Protein AF-A0A7Z8E242-F1 (afdb_monomer)

Radius of gyration: 30.35 Å; Cα contacts (8 Å, |Δi|>4): 158; chains: 1; bounding box: 76×48×82 Å

Structure (mmCIF, N/CA/C/O backbone):
data_AF-A0A7Z8E242-F1
#
_entry.id   AF-A0A7Z8E242-F1
#
loop_
_atom_site.group_PDB
_atom_site.id
_atom_site.type_symbol
_atom_site.label_atom_id
_atom_site.label_alt_id
_atom_site.label_comp_id
_atom_site.label_asym_id
_atom_site.label_entity_id
_atom_site.label_seq_id
_atom_site.pdbx_PDB_ins_code
_atom_site.Cartn_x
_atom_site.Cartn_y
_atom_site.Cartn_z
_atom_site.occupancy
_atom_site.B_iso_or_equiv
_atom_site.auth_seq_id
_atom_site.auth_comp_id
_atom_site.auth_asym_id
_atom_site.auth_atom_id
_atom_site.pdbx_PDB_model_num
ATOM 1 N N . GLU A 1 1 ? -33.980 6.033 34.760 1.00 69.38 1 GLU A N 1
ATOM 2 C CA . GLU A 1 1 ? -33.867 4.616 34.346 1.00 69.38 1 GLU A CA 1
ATOM 3 C C . GLU A 1 1 ? -32.768 4.351 33.326 1.00 69.38 1 GLU A C 1
ATOM 5 O O . GLU A 1 1 ? -31.796 3.712 33.696 1.00 69.38 1 GLU A O 1
ATOM 10 N N . ILE A 1 2 ? -32.829 4.912 32.114 1.00 81.38 2 ILE A N 1
ATOM 11 C CA . ILE A 1 2 ? -31.918 4.584 30.991 1.00 81.38 2 ILE A CA 1
ATOM 12 C C . ILE A 1 2 ? -30.416 4.671 31.343 1.00 81.38 2 ILE A C 1
ATOM 14 O O . ILE A 1 2 ? -29.628 3.800 30.992 1.00 81.38 2 ILE A O 1
ATOM 18 N N . VAL A 1 3 ? -29.993 5.703 32.082 1.00 84.25 3 VAL A N 1
ATOM 19 C CA . VAL A 1 3 ? -28.578 5.876 32.474 1.00 84.25 3 VAL A CA 1
ATOM 20 C C . VAL A 1 3 ? -28.103 4.790 33.450 1.00 84.25 3 VAL A C 1
ATOM 22 O O . VAL A 1 3 ? -26.929 4.427 33.427 1.00 84.25 3 VAL A O 1
ATOM 25 N N . GLY A 1 4 ? -28.991 4.275 34.306 1.00 90.50 4 GLY A N 1
ATOM 26 C CA . GLY A 1 4 ? -28.671 3.164 35.207 1.00 90.50 4 GLY A CA 1
ATOM 27 C C . GLY A 1 4 ? -28.493 1.865 34.427 1.00 90.50 4 GLY A C 1
ATOM 28 O O . GLY A 1 4 ? -27.510 1.160 34.617 1.00 90.50 4 GLY A O 1
ATOM 29 N N . GLU A 1 5 ? -29.382 1.619 33.470 1.00 86.56 5 GLU A N 1
ATOM 30 C CA . GLU A 1 5 ? -29.356 0.442 32.599 1.00 86.56 5 GLU A CA 1
ATOM 31 C C . GLU A 1 5 ? -28.083 0.380 31.737 1.00 86.56 5 GLU A C 1
ATOM 33 O O . GLU A 1 5 ? -27.424 -0.654 31.665 1.00 86.56 5 GLU A O 1
ATOM 38 N N . ILE A 1 6 ? -27.653 1.516 31.170 1.00 84.12 6 ILE A N 1
ATOM 39 C CA . ILE A 1 6 ? -26.398 1.605 30.403 1.00 84.12 6 ILE A CA 1
ATOM 40 C C . ILE A 1 6 ? -25.180 1.316 31.289 1.00 84.12 6 ILE A C 1
ATOM 42 O O . ILE A 1 6 ? -24.246 0.651 30.848 1.00 84.12 6 ILE A O 1
ATOM 46 N N . LYS A 1 7 ? -25.175 1.799 32.538 1.00 84.94 7 LYS A N 1
ATOM 47 C CA . LYS A 1 7 ? -24.063 1.574 33.478 1.00 84.94 7 LYS A CA 1
ATOM 48 C C . LYS A 1 7 ? -23.970 0.127 33.964 1.00 84.94 7 LYS A C 1
ATOM 50 O O . LYS A 1 7 ? -22.872 -0.312 34.291 1.00 84.94 7 LYS A O 1
ATOM 55 N N . HIS A 1 8 ? -25.093 -0.584 34.020 1.00 90.00 8 HIS A N 1
ATOM 56 C CA . HIS A 1 8 ? -25.157 -1.997 34.406 1.00 90.00 8 HIS A CA 1
ATOM 57 C C . HIS A 1 8 ? -25.059 -2.961 33.214 1.00 90.00 8 HIS A C 1
ATOM 59 O O . HIS A 1 8 ? -25.069 -4.172 33.408 1.00 90.00 8 HIS A O 1
ATOM 65 N N . SER A 1 9 ? -24.961 -2.447 31.987 1.00 87.50 9 SER A N 1
ATOM 66 C CA . SER A 1 9 ? -24.812 -3.271 30.792 1.00 87.50 9 SER A CA 1
ATOM 67 C C . SER A 1 9 ? -23.382 -3.799 30.651 1.00 87.50 9 SER A C 1
ATOM 69 O O . SER A 1 9 ? -22.423 -3.032 30.598 1.00 87.50 9 SER A O 1
ATOM 71 N N . ASP A 1 10 ? -23.243 -5.117 30.499 1.00 87.62 10 ASP A N 1
ATOM 72 C CA . ASP A 1 10 ? -21.960 -5.802 30.265 1.00 87.62 10 ASP A CA 1
ATOM 73 C C . ASP A 1 10 ? -21.496 -5.772 28.796 1.00 87.62 10 ASP A C 1
ATOM 75 O O . ASP A 1 10 ? -20.500 -6.406 28.420 1.00 87.62 10 ASP A O 1
ATOM 79 N N . GLN A 1 11 ? -22.216 -5.066 27.920 1.00 86.12 11 GLN A N 1
ATOM 80 C CA . GLN A 1 11 ? -21.895 -5.029 26.496 1.00 86.12 11 GLN A CA 1
ATOM 81 C C . GLN A 1 11 ? -20.565 -4.307 26.243 1.00 86.12 11 GLN A C 1
ATOM 83 O O . GLN A 1 11 ? -20.409 -3.112 26.488 1.00 86.12 11 GLN A O 1
ATOM 88 N N . LYS A 1 12 ? -19.589 -5.040 25.692 1.00 83.94 12 LYS A N 1
ATOM 89 C CA . LYS A 1 12 ? -18.273 -4.503 25.321 1.00 83.94 12 LYS A CA 1
ATOM 90 C C . LYS A 1 12 ? -18.219 -4.189 23.833 1.00 83.94 12 LYS A C 1
ATOM 92 O O . LYS A 1 12 ? -18.425 -5.066 22.995 1.00 83.94 12 LYS A O 1
ATOM 97 N N . TYR A 1 13 ? -17.863 -2.949 23.513 1.00 84.69 13 TYR A N 1
ATOM 98 C CA . TYR A 1 13 ? -17.642 -2.515 22.140 1.00 84.69 13 TYR A CA 1
ATOM 99 C C . TYR A 1 13 ? -16.458 -3.258 21.502 1.00 84.69 13 TYR A C 1
ATOM 101 O O . TYR A 1 13 ? -15.373 -3.359 22.085 1.00 84.69 13 TYR A O 1
ATOM 109 N N . LYS A 1 14 ? -16.662 -3.755 20.280 1.00 83.94 14 LYS A N 1
ATOM 110 C CA . LYS A 1 14 ? -15.622 -4.348 19.435 1.00 83.94 14 LYS A CA 1
ATOM 111 C C . LYS A 1 14 ? -15.535 -3.557 18.137 1.00 83.94 14 LYS A C 1
ATOM 113 O O . LYS A 1 14 ? -16.550 -3.183 17.571 1.00 83.94 14 LYS A O 1
ATOM 118 N N . HIS A 1 15 ? -14.316 -3.319 17.667 1.00 86.44 15 HIS A N 1
ATOM 119 C CA . HIS A 1 15 ? -14.105 -2.682 16.372 1.00 86.44 15 HIS A CA 1
ATOM 120 C C . HIS A 1 15 ? -14.390 -3.662 15.228 1.00 86.44 15 HIS A C 1
ATOM 122 O O . HIS A 1 15 ? -13.815 -4.750 15.198 1.00 86.44 15 HIS A O 1
ATOM 128 N N . ASP A 1 16 ? -15.169 -3.235 14.236 1.00 89.69 16 ASP A N 1
ATOM 129 C CA . ASP A 1 16 ? -15.498 -4.052 13.054 1.00 89.69 16 ASP A CA 1
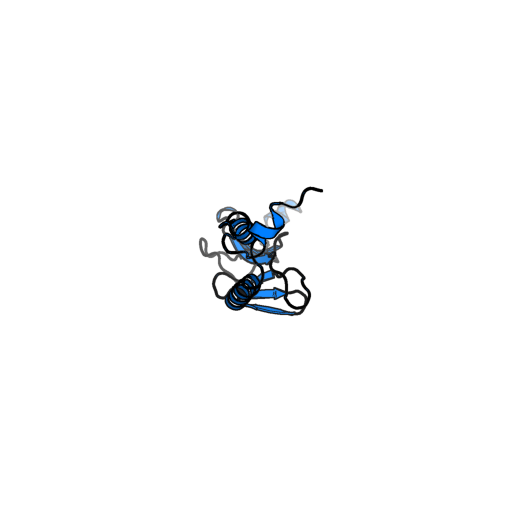ATOM 130 C C . ASP A 1 16 ? -14.293 -4.307 12.136 1.00 89.69 16 ASP A C 1
ATOM 132 O O . ASP A 1 16 ? -14.251 -5.263 11.365 1.00 89.69 16 ASP A O 1
ATOM 136 N N . ASN A 1 17 ? -13.284 -3.439 12.199 1.00 90.94 17 ASN A N 1
ATOM 137 C CA . ASN A 1 17 ? -12.077 -3.502 11.380 1.00 90.94 17 ASN A CA 1
ATOM 138 C C . ASN A 1 17 ? -10.885 -4.151 12.101 1.00 90.94 17 ASN A C 1
ATOM 140 O O . ASN A 1 17 ? -9.733 -3.895 11.729 1.00 90.94 17 ASN A O 1
ATOM 144 N N . LEU A 1 18 ? -11.142 -4.984 13.113 1.00 90.88 18 LEU A N 1
ATOM 145 C CA . LEU A 1 18 ? -10.115 -5.804 13.751 1.00 90.88 18 LEU A CA 1
ATOM 146 C C . LEU A 1 18 ? -9.556 -6.844 12.767 1.00 90.88 18 LEU A C 1
ATOM 148 O O . LEU A 1 18 ? -10.261 -7.367 11.905 1.00 90.88 18 LEU A O 1
ATOM 152 N N . THR A 1 19 ? -8.272 -7.161 12.901 1.00 91.81 19 THR A N 1
ATOM 153 C CA . THR A 1 19 ? -7.605 -8.205 12.111 1.00 91.81 19 THR A CA 1
ATOM 154 C C . THR A 1 19 ? -6.966 -9.240 13.024 1.00 91.81 19 THR A C 1
ATOM 156 O O . THR A 1 19 ? -6.664 -8.942 14.171 1.00 91.81 19 THR A O 1
ATOM 159 N N . SER A 1 20 ? -6.687 -10.437 12.506 1.00 90.88 20 SER A N 1
ATOM 160 C CA . SER A 1 20 ? -5.961 -11.491 13.233 1.00 90.88 20 SER A CA 1
ATOM 161 C C . SER A 1 20 ? -4.458 -11.222 13.382 1.00 90.88 20 SER A C 1
ATOM 163 O O . SER A 1 20 ? -3.725 -12.058 13.894 1.00 90.88 20 SER A O 1
ATOM 165 N N . THR A 1 21 ? -3.962 -10.079 12.897 1.00 89.81 21 THR A N 1
ATOM 166 C CA . THR A 1 21 ? -2.544 -9.731 13.009 1.00 89.81 21 THR A CA 1
ATOM 167 C C . THR A 1 21 ? -2.275 -9.112 14.370 1.00 89.81 21 THR A C 1
ATOM 169 O O . THR A 1 21 ? -2.851 -8.076 14.702 1.00 89.81 21 THR A O 1
ATOM 172 N N . GLU A 1 22 ? -1.369 -9.716 15.126 1.00 92.31 22 GLU A N 1
ATOM 173 C CA . GLU A 1 22 ? -0.941 -9.216 16.428 1.00 92.31 22 GLU A CA 1
ATOM 174 C C . GLU A 1 22 ? 0.069 -8.074 16.293 1.00 92.31 22 GLU A C 1
ATOM 176 O O . GLU A 1 22 ? 0.888 -8.009 15.365 1.00 92.31 22 GLU A O 1
ATOM 181 N N . CYS A 1 23 ? -0.002 -7.139 17.235 1.00 91.62 23 CYS A N 1
ATOM 182 C CA . CYS A 1 23 ? 0.964 -6.069 17.362 1.00 91.62 23 CYS A CA 1
ATOM 183 C C . CYS A 1 23 ? 2.275 -6.624 17.944 1.00 91.62 23 CYS A C 1
ATOM 185 O O . CYS A 1 23 ? 2.254 -7.161 19.050 1.00 91.62 23 CYS A O 1
ATOM 187 N N . PRO A 1 24 ? 3.430 -6.414 17.288 1.00 90.62 24 PRO A N 1
ATOM 188 C CA . PRO A 1 24 ? 4.713 -6.941 17.760 1.00 90.62 24 PRO A CA 1
ATOM 189 C C . PRO A 1 24 ? 5.196 -6.331 19.085 1.00 90.62 24 PRO A C 1
ATOM 191 O O . PRO A 1 24 ? 6.147 -6.837 19.661 1.00 90.62 24 PRO A O 1
ATOM 194 N N . ASN A 1 25 ? 4.584 -5.236 19.549 1.00 89.56 25 ASN A N 1
ATOM 195 C CA . ASN A 1 25 ? 4.978 -4.551 20.780 1.00 89.56 25 ASN A CA 1
ATOM 196 C C . ASN A 1 25 ? 4.062 -4.900 21.970 1.00 89.56 25 ASN A C 1
ATOM 198 O O . ASN A 1 25 ? 4.537 -5.087 23.079 1.00 89.56 25 ASN A O 1
ATOM 202 N N . CYS A 1 26 ? 2.745 -5.010 21.755 1.00 89.69 26 CYS A N 1
ATOM 203 C CA . CYS A 1 26 ? 1.781 -5.206 22.849 1.00 89.69 26 CYS A CA 1
ATOM 204 C C . CYS A 1 26 ? 0.931 -6.481 22.743 1.00 89.69 26 CYS A C 1
ATOM 206 O O . CYS A 1 26 ? 0.030 -6.660 23.557 1.00 89.69 26 CYS A O 1
ATOM 208 N N . GLY A 1 27 ? 1.111 -7.310 21.709 1.00 87.75 27 GLY A N 1
ATOM 209 C CA . GLY A 1 27 ? 0.366 -8.563 21.493 1.00 87.75 27 GLY A CA 1
ATOM 210 C C . GLY A 1 27 ? -1.115 -8.405 21.113 1.00 87.75 27 GLY A C 1
ATOM 211 O O . GLY A 1 27 ? -1.708 -9.306 20.538 1.00 87.75 27 GLY A O 1
ATOM 212 N N . LYS A 1 28 ? -1.728 -7.242 21.365 1.00 90.75 28 LYS A N 1
ATOM 213 C CA . LYS A 1 28 ? -3.111 -6.942 20.955 1.00 90.75 28 LYS A CA 1
ATOM 214 C C . LYS A 1 28 ? -3.270 -6.975 19.433 1.00 90.75 28 LYS A C 1
ATOM 216 O O . LYS A 1 28 ? -2.345 -6.647 18.688 1.00 90.75 28 LYS A O 1
ATOM 221 N N . PHE A 1 29 ? -4.478 -7.282 18.975 1.00 92.56 29 PHE A N 1
ATOM 222 C CA . PHE A 1 29 ? -4.813 -7.275 17.556 1.00 92.56 29 PHE A CA 1
ATOM 223 C C . PHE A 1 29 ? -4.721 -5.879 16.935 1.00 92.56 29 PHE A C 1
ATOM 225 O O . PHE A 1 29 ? -4.999 -4.852 17.560 1.00 92.56 29 PHE A O 1
ATOM 232 N N . MET A 1 30 ? -4.324 -5.843 15.667 1.00 94.12 30 MET A N 1
ATOM 233 C CA . MET A 1 30 ? -4.249 -4.614 14.894 1.00 94.12 30 MET A CA 1
ATOM 234 C C . MET A 1 30 ? -5.556 -4.343 14.139 1.00 94.12 30 MET A C 1
ATOM 236 O O . MET A 1 30 ? -6.260 -5.248 13.692 1.00 94.12 30 MET A O 1
ATOM 240 N N . ILE A 1 31 ? -5.839 -3.065 13.941 1.00 93.75 31 ILE A N 1
ATOM 241 C CA . ILE A 1 31 ? -6.983 -2.508 13.233 1.00 93.75 31 ILE A CA 1
ATOM 242 C C . ILE A 1 31 ? -6.594 -2.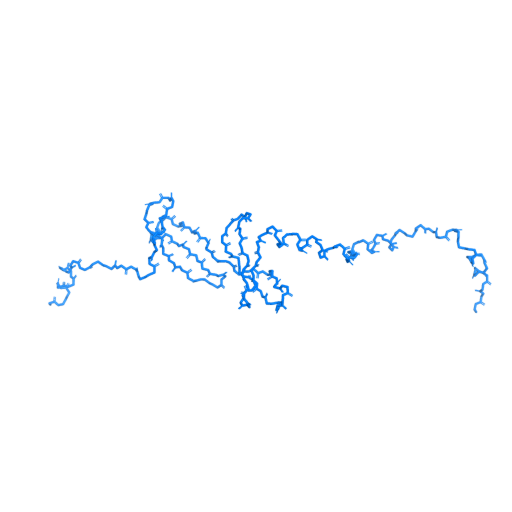153 11.795 1.00 93.75 31 ILE A C 1
ATOM 244 O O . ILE A 1 31 ? -5.577 -1.498 11.554 1.00 93.75 31 ILE A O 1
ATOM 248 N N . LYS A 1 32 ? -7.434 -2.516 10.823 1.00 93.81 32 LYS A N 1
ATOM 249 C CA . LYS A 1 32 ? -7.257 -2.151 9.413 1.00 93.81 32 LYS A CA 1
ATOM 250 C C . LYS A 1 32 ? -7.791 -0.747 9.131 1.00 93.81 32 LYS A C 1
ATOM 252 O O . LYS A 1 32 ? -8.991 -0.490 9.215 1.00 93.81 32 LYS A O 1
ATOM 257 N N . VAL A 1 33 ? -6.902 0.149 8.709 1.00 93.12 33 VAL A N 1
ATOM 258 C CA . VAL A 1 33 ? -7.219 1.549 8.393 1.00 93.12 33 VAL A CA 1
ATOM 259 C C . VAL A 1 33 ? -6.883 1.857 6.934 1.00 93.12 33 VAL A C 1
ATOM 261 O O . VAL A 1 33 ? -5.801 1.534 6.431 1.00 93.12 33 VAL A O 1
ATOM 264 N N . LYS A 1 34 ? -7.822 2.503 6.235 1.00 92.62 34 LYS A N 1
ATOM 265 C CA . LYS A 1 34 ? -7.610 3.041 4.885 1.00 92.62 34 LYS A CA 1
ATOM 266 C C . LYS A 1 34 ? -7.046 4.458 4.991 1.00 92.62 34 LYS A C 1
ATOM 268 O O . LYS A 1 34 ? -7.592 5.293 5.701 1.00 92.62 34 LYS A O 1
ATOM 273 N N . THR A 1 35 ? -5.979 4.742 4.255 1.00 91.62 35 THR A N 1
ATOM 274 C CA . THR A 1 35 ? -5.387 6.082 4.131 1.00 91.62 35 THR A CA 1
ATOM 275 C C . THR A 1 35 ? -5.380 6.524 2.668 1.00 91.62 35 THR A C 1
ATOM 277 O O . THR A 1 35 ? -5.547 5.715 1.752 1.00 91.62 35 THR A O 1
ATOM 280 N N . LYS A 1 36 ? -5.111 7.810 2.403 1.00 89.69 36 LYS A N 1
ATOM 281 C CA . LYS A 1 36 ? -4.944 8.331 1.030 1.00 89.69 36 LYS A CA 1
ATOM 282 C C . LYS A 1 36 ? -3.915 7.527 0.218 1.00 89.69 36 LYS A C 1
ATOM 284 O O . LYS A 1 36 ? -4.096 7.291 -0.986 1.00 89.69 36 LYS A O 1
ATOM 289 N N . ASN A 1 37 ? -2.860 7.084 0.903 1.00 85.69 37 ASN A N 1
ATOM 290 C CA . ASN A 1 37 ? -1.697 6.424 0.323 1.00 85.69 37 ASN A CA 1
ATOM 291 C C . ASN A 1 37 ? -1.810 4.894 0.288 1.00 85.69 37 ASN A C 1
ATOM 293 O O . ASN A 1 37 ? -0.940 4.261 -0.305 1.00 85.69 37 ASN A O 1
ATOM 297 N N . GLY A 1 38 ? -2.864 4.291 0.844 1.00 89.38 38 GLY A N 1
ATOM 298 C CA . GLY A 1 38 ? -3.069 2.845 0.791 1.00 89.38 38 GLY A CA 1
ATOM 299 C C . GLY A 1 38 ? -3.809 2.296 2.005 1.00 89.38 38 GLY A C 1
ATOM 300 O O . GLY A 1 38 ? -4.751 2.910 2.495 1.00 89.38 38 GLY A O 1
ATOM 301 N N . GLN A 1 39 ? -3.403 1.120 2.471 1.00 92.62 39 GLN A N 1
ATOM 302 C CA . GLN A 1 39 ? -4.000 0.453 3.629 1.00 92.62 39 GLN A CA 1
ATOM 303 C C . GLN A 1 39 ? -2.907 0.071 4.620 1.00 92.62 39 GLN A C 1
ATOM 305 O O . GLN A 1 39 ? -1.826 -0.386 4.228 1.00 92.62 39 GLN A O 1
ATOM 310 N N . MET A 1 40 ? -3.198 0.246 5.902 1.00 92.75 40 MET A N 1
ATOM 311 C CA . MET A 1 40 ? -2.272 -0.056 6.985 1.00 92.75 40 MET A CA 1
ATOM 312 C C . MET A 1 40 ? -2.985 -0.727 8.152 1.00 92.75 40 MET A C 1
ATOM 314 O O . MET A 1 40 ? -4.188 -0.562 8.336 1.00 92.75 40 MET A O 1
ATOM 318 N N . LEU A 1 41 ? -2.214 -1.474 8.930 1.00 93.56 41 LEU A N 1
ATOM 319 C CA . LEU A 1 41 ? -2.598 -1.971 10.237 1.00 93.56 41 LEU A CA 1
ATOM 320 C C . LEU A 1 41 ? -2.080 -1.001 11.289 1.00 93.56 41 LEU A C 1
ATOM 322 O O . LEU A 1 41 ? -0.899 -0.643 11.277 1.00 93.56 41 LEU A O 1
ATOM 326 N N . VAL A 1 42 ? -2.957 -0.582 12.185 1.00 93.25 42 VAL A N 1
ATOM 327 C CA . VAL A 1 42 ? -2.647 0.275 13.331 1.00 93.25 42 VAL A CA 1
ATOM 328 C C . VAL A 1 42 ? -2.977 -0.514 14.584 1.00 93.25 42 VAL A C 1
ATOM 330 O O . VAL A 1 42 ? -3.976 -1.219 14.599 1.00 93.25 42 VAL A O 1
ATOM 333 N N . CYS A 1 43 ? -2.148 -0.450 15.620 1.00 92.81 43 CYS A N 1
ATOM 334 C CA . CYS A 1 43 ? -2.487 -1.099 16.884 1.00 92.81 43 CYS A CA 1
ATOM 335 C C . CYS A 1 43 ? -3.852 -0.610 17.410 1.00 92.81 43 CYS A C 1
ATOM 337 O O . CYS A 1 43 ? -4.157 0.576 17.295 1.00 92.81 43 CYS A O 1
ATOM 339 N N . GLN A 1 44 ? -4.657 -1.516 17.980 1.00 88.94 44 GLN A N 1
ATOM 340 C CA . GLN A 1 44 ? -5.906 -1.153 18.658 1.00 88.94 44 GLN A CA 1
ATOM 341 C C . GLN A 1 44 ? -5.666 -0.200 19.834 1.00 88.94 44 GLN A C 1
ATOM 343 O O . GLN A 1 44 ? -6.505 0.645 20.122 1.00 88.94 44 GLN A O 1
ATOM 348 N N . ASP A 1 45 ? -4.528 -0.342 20.513 1.00 89.44 45 ASP A N 1
ATOM 349 C CA . ASP A 1 45 ? -4.171 0.496 21.648 1.00 89.44 45 ASP A CA 1
ATOM 350 C C . ASP A 1 45 ? -3.605 1.849 21.181 1.00 89.44 45 ASP A C 1
ATOM 352 O O . ASP A 1 45 ? -2.546 1.864 20.531 1.00 89.44 45 ASP A O 1
ATOM 356 N N . PRO A 1 46 ? -4.248 2.981 21.535 1.00 85.06 46 PRO A N 1
ATOM 357 C CA . PRO A 1 46 ? -3.750 4.306 21.199 1.00 85.06 46 PRO A CA 1
ATOM 358 C C . PRO A 1 46 ? -2.360 4.579 21.769 1.00 85.06 46 PRO A C 1
ATOM 360 O O . PRO A 1 46 ? -1.618 5.322 21.146 1.00 85.06 46 PRO A O 1
ATOM 363 N N . SER A 1 47 ? -1.969 3.967 22.893 1.00 89.69 47 SER A N 1
ATOM 364 C CA . SER A 1 47 ? -0.653 4.181 23.517 1.00 89.69 47 SER A CA 1
ATOM 365 C C . SER A 1 47 ? 0.494 3.519 22.745 1.00 89.69 47 SER A C 1
ATOM 367 O O . SER A 1 47 ? 1.597 4.057 22.676 1.00 89.69 47 SER A O 1
ATOM 369 N N . CYS A 1 48 ? 0.234 2.395 22.074 1.00 87.88 48 CYS A N 1
ATOM 370 C CA . CYS A 1 48 ? 1.261 1.574 21.432 1.00 87.88 48 CYS A CA 1
ATOM 371 C C . CYS A 1 48 ? 1.802 2.178 20.118 1.00 87.88 48 CYS A C 1
ATOM 373 O O . CYS A 1 48 ? 2.898 1.813 19.686 1.00 87.88 48 CYS A O 1
ATOM 375 N N . HIS A 1 49 ? 1.036 3.060 19.453 1.00 86.44 49 HIS A N 1
ATOM 376 C CA . HIS A 1 49 ? 1.380 3.807 18.220 1.00 86.44 49 HIS A CA 1
ATOM 377 C C . HIS A 1 49 ? 1.953 2.985 17.040 1.00 86.44 49 HIS A C 1
ATOM 379 O O . HIS A 1 49 ? 2.357 3.545 16.014 1.00 86.44 49 HIS A O 1
ATOM 385 N N . THR A 1 50 ? 1.960 1.655 17.137 1.00 92.25 50 THR A N 1
ATOM 386 C CA . THR A 1 50 ? 2.622 0.761 16.187 1.00 92.25 50 THR A CA 1
ATOM 387 C C . THR A 1 50 ? 1.810 0.650 14.902 1.00 92.25 50 THR A C 1
ATOM 389 O O . THR A 1 50 ? 0.595 0.438 14.919 1.00 92.25 50 THR A O 1
ATOM 392 N N . LYS A 1 51 ? 2.495 0.801 13.762 1.00 90.88 51 LYS A N 1
ATOM 393 C CA . LYS A 1 51 ? 1.890 0.873 12.427 1.00 90.88 51 LYS A CA 1
ATOM 394 C C . LYS A 1 51 ? 2.608 -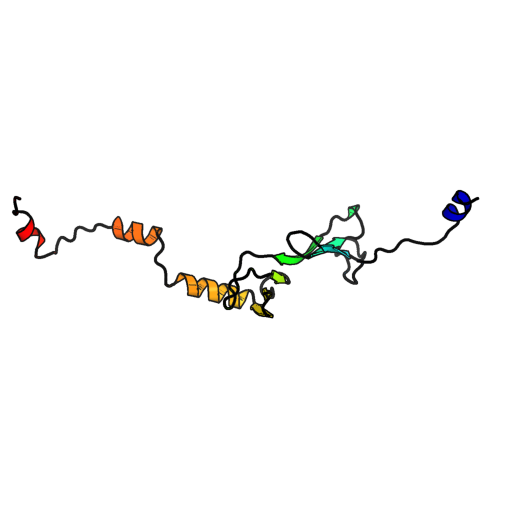0.055 11.450 1.00 90.88 51 LYS A C 1
ATOM 396 O O . LYS A 1 51 ? 3.827 0.006 11.284 1.00 90.88 51 LYS A O 1
ATOM 401 N N . LYS A 1 52 ? 1.848 -0.877 10.728 1.00 89.81 52 LYS A N 1
ATOM 402 C CA . LYS A 1 52 ? 2.356 -1.781 9.688 1.00 89.81 52 LYS A CA 1
ATOM 403 C C . LYS A 1 52 ? 1.669 -1.481 8.359 1.00 89.81 52 LYS A C 1
ATOM 405 O O . LYS A 1 52 ? 0.467 -1.649 8.210 1.00 89.81 52 LYS A O 1
A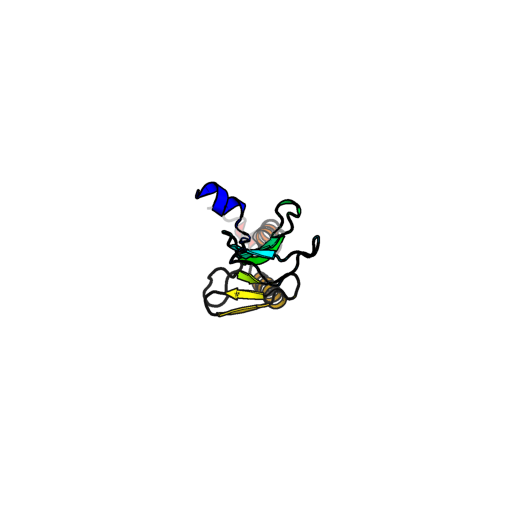TOM 410 N N . ASN A 1 53 ? 2.437 -1.020 7.375 1.00 89.62 53 ASN A N 1
ATOM 411 C CA . ASN A 1 53 ? 1.912 -0.768 6.031 1.00 89.62 53 ASN A CA 1
ATOM 412 C C . ASN A 1 53 ? 1.662 -2.101 5.317 1.00 89.62 53 ASN A C 1
ATOM 414 O O . ASN A 1 53 ? 2.591 -2.897 5.197 1.00 89.62 53 ASN A O 1
ATOM 418 N N . ILE A 1 54 ? 0.436 -2.311 4.829 1.00 90.31 54 ILE A N 1
ATOM 419 C CA . ILE A 1 54 ? 0.080 -3.465 3.986 1.00 90.31 54 ILE A CA 1
ATOM 420 C C . ILE A 1 54 ? 0.229 -3.088 2.513 1.00 90.31 54 ILE A C 1
ATOM 422 O O . ILE A 1 54 ? 0.839 -3.811 1.730 1.00 90.31 54 ILE A O 1
ATOM 426 N N . GLN A 1 55 ? -0.350 -1.943 2.150 1.00 91.94 55 GLN A N 1
ATOM 427 C CA . GLN A 1 55 ? -0.465 -1.465 0.783 1.00 91.94 55 GLN A CA 1
ATOM 428 C C . GLN A 1 55 ? 0.012 -0.022 0.714 1.00 91.94 55 GLN A C 1
ATOM 430 O O . GLN A 1 55 ? -0.440 0.820 1.493 1.00 91.94 55 GLN A O 1
ATOM 435 N N . ARG A 1 56 ? 0.831 0.291 -0.292 1.00 92.19 56 ARG A N 1
ATOM 436 C CA . ARG A 1 56 ? 1.243 1.664 -0.600 1.00 92.19 56 ARG A CA 1
ATOM 437 C C . ARG A 1 56 ? 1.071 1.969 -2.083 1.00 92.19 56 ARG A C 1
ATOM 439 O O . ARG A 1 56 ? 1.564 1.240 -2.938 1.00 92.19 56 ARG A O 1
ATOM 446 N N . LYS A 1 57 ? 0.415 3.078 -2.417 1.00 92.31 57 LYS A N 1
ATOM 447 C CA . LYS A 1 57 ? 0.402 3.629 -3.778 1.00 92.31 57 LYS A CA 1
ATOM 448 C C . LYS A 1 57 ? 1.802 4.130 -4.126 1.00 92.31 57 LYS A C 1
ATOM 450 O O . LYS A 1 57 ? 2.397 4.891 -3.367 1.00 92.31 57 LYS A O 1
ATOM 455 N N . THR A 1 58 ? 2.319 3.716 -5.277 1.00 92.12 58 THR A N 1
ATOM 456 C CA . THR A 1 58 ? 3.646 4.124 -5.754 1.00 92.12 58 THR A CA 1
ATOM 457 C C . THR A 1 58 ? 3.536 4.939 -7.039 1.00 92.12 58 THR A C 1
ATOM 459 O O . THR A 1 58 ? 2.485 4.988 -7.679 1.00 92.12 58 THR A O 1
ATOM 462 N N . ASN A 1 59 ? 4.627 5.600 -7.428 1.00 91.94 59 ASN A N 1
ATOM 463 C CA . ASN A 1 59 ? 4.713 6.290 -8.717 1.00 91.94 59 ASN A CA 1
ATOM 464 C C . ASN A 1 59 ? 5.143 5.364 -9.867 1.00 91.94 59 ASN A C 1
ATOM 466 O O . ASN A 1 59 ? 5.141 5.802 -11.019 1.00 91.94 59 ASN A O 1
ATOM 470 N N . ALA A 1 60 ? 5.468 4.100 -9.577 1.00 92.06 60 ALA A N 1
ATOM 471 C CA . ALA A 1 60 ? 5.797 3.116 -10.596 1.00 92.06 60 ALA A CA 1
ATOM 472 C C . ALA A 1 60 ? 4.606 2.904 -11.540 1.00 92.06 60 ALA A C 1
ATOM 474 O O . ALA A 1 60 ? 3.447 2.858 -11.111 1.00 92.06 60 ALA A O 1
ATOM 475 N N . ARG A 1 61 ? 4.893 2.824 -12.843 1.00 92.50 61 ARG A N 1
ATOM 476 C CA . ARG A 1 61 ? 3.881 2.694 -13.896 1.00 92.50 61 ARG A CA 1
ATOM 477 C C . ARG A 1 61 ? 3.866 1.279 -14.458 1.00 92.50 61 ARG A C 1
ATOM 479 O O . ARG A 1 61 ? 4.918 0.709 -14.765 1.00 92.50 61 ARG A O 1
ATOM 486 N N . CYS A 1 62 ? 2.660 0.761 -14.647 1.00 93.75 62 CYS A N 1
ATOM 487 C CA . CYS A 1 62 ? 2.445 -0.520 -15.304 1.00 93.75 62 CYS A CA 1
ATOM 488 C C . CYS A 1 62 ? 2.970 -0.486 -16.751 1.00 93.75 62 CYS A C 1
ATOM 490 O O . CYS A 1 62 ? 2.712 0.499 -17.449 1.00 93.75 62 CYS A O 1
ATOM 492 N N . PRO A 1 63 ? 3.684 -1.529 -17.214 1.00 91.88 63 PRO A N 1
ATOM 493 C CA . PRO A 1 63 ? 4.156 -1.615 -18.594 1.00 91.88 63 PRO A CA 1
ATOM 494 C C . PRO A 1 63 ? 3.008 -1.691 -19.610 1.00 91.88 63 PRO A C 1
ATOM 496 O O . PRO A 1 63 ? 3.144 -1.143 -20.695 1.00 91.88 63 PRO A O 1
ATOM 499 N N . ASN A 1 64 ? 1.874 -2.297 -19.241 1.00 92.31 64 ASN A N 1
ATOM 500 C CA . ASN A 1 64 ? 0.725 -2.463 -20.131 1.00 92.31 64 ASN A CA 1
ATOM 501 C C . ASN A 1 64 ? -0.127 -1.177 -20.213 1.00 92.31 64 ASN A C 1
ATOM 503 O O . ASN A 1 64 ? -0.175 -0.507 -21.236 1.00 92.31 64 ASN A O 1
ATOM 507 N N . CYS A 1 65 ? -0.738 -0.752 -19.100 1.00 94.69 65 CYS A N 1
ATOM 508 C CA . CYS A 1 65 ? -1.707 0.356 -19.118 1.00 94.69 65 CYS A CA 1
ATOM 509 C C . CYS A 1 65 ? -1.163 1.720 -18.649 1.00 94.69 65 CYS A C 1
ATOM 511 O O . CYS A 1 65 ? -1.924 2.684 -18.560 1.00 94.69 65 CYS A O 1
ATOM 513 N N . LYS A 1 66 ? 0.117 1.820 -18.256 1.00 92.00 66 LYS A N 1
ATOM 514 C CA . LYS A 1 66 ? 0.770 3.047 -17.735 1.00 92.00 66 LYS A CA 1
ATOM 515 C C . LYS A 1 66 ? 0.107 3.689 -16.497 1.00 92.00 66 LYS A C 1
ATOM 517 O O . LYS A 1 66 ? 0.530 4.759 -16.041 1.00 92.00 66 LYS A O 1
ATOM 522 N N . LYS A 1 67 ? -0.886 3.039 -15.880 1.00 94.31 67 LYS A N 1
ATOM 523 C CA . LYS A 1 67 ? -1.475 3.459 -14.596 1.00 94.31 67 LYS A CA 1
ATOM 524 C C . LYS A 1 67 ? -0.497 3.205 -13.443 1.00 94.31 67 LYS A C 1
ATOM 526 O O . LYS A 1 67 ? 0.424 2.392 -13.557 1.00 94.31 67 LYS A O 1
ATOM 531 N N . LYS A 1 68 ? -0.668 3.946 -12.343 1.00 93.69 68 LYS A N 1
ATOM 532 C CA . LYS A 1 68 ? 0.159 3.796 -11.135 1.00 93.69 68 LYS A CA 1
ATOM 533 C C . LYS A 1 68 ? -0.080 2.436 -10.487 1.00 93.69 68 LYS A C 1
ATOM 535 O O . LYS A 1 68 ? -1.216 1.968 -10.433 1.00 93.69 68 LYS A O 1
ATOM 540 N N . MET A 1 69 ? 0.989 1.832 -9.985 1.00 94.44 69 MET A N 1
ATOM 541 C CA . MET A 1 69 ? 0.937 0.537 -9.313 1.00 94.44 69 MET A CA 1
ATOM 542 C C . MET A 1 69 ? 0.937 0.687 -7.792 1.00 94.44 69 MET A C 1
ATOM 544 O O . MET A 1 69 ? 1.486 1.637 -7.221 1.00 94.44 69 MET A O 1
ATOM 548 N N . THR A 1 70 ? 0.307 -0.276 -7.132 1.00 94.50 70 THR A N 1
ATOM 549 C CA . THR A 1 70 ? 0.282 -0.412 -5.674 1.00 94.50 70 THR A CA 1
ATOM 550 C C . THR A 1 70 ? 1.267 -1.483 -5.245 1.00 94.50 70 THR A C 1
ATOM 552 O O . THR A 1 70 ? 1.246 -2.577 -5.798 1.00 94.50 70 THR A O 1
ATOM 555 N N . LEU A 1 71 ? 2.106 -1.162 -4.267 1.00 94.44 71 LEU A N 1
ATOM 556 C CA . LEU A 1 71 ? 3.059 -2.075 -3.653 1.00 94.44 71 LEU A CA 1
ATOM 557 C C . LEU A 1 71 ? 2.403 -2.796 -2.477 1.00 94.44 71 LEU A C 1
ATOM 559 O O . LEU A 1 71 ? 1.792 -2.141 -1.625 1.00 94.44 71 LEU A O 1
ATOM 563 N N . PHE A 1 72 ? 2.578 -4.109 -2.432 1.00 92.88 72 PHE A N 1
ATOM 564 C CA . PHE A 1 72 ? 2.186 -4.994 -1.345 1.00 92.88 72 PHE A CA 1
ATOM 565 C C . PHE A 1 72 ? 3.432 -5.627 -0.727 1.00 92.88 72 PHE A C 1
ATOM 567 O O . PHE A 1 72 ? 4.341 -6.030 -1.450 1.00 92.88 72 PHE A O 1
ATOM 574 N N . GLY A 1 73 ? 3.470 -5.725 0.602 1.00 87.81 73 GLY A N 1
ATOM 575 C CA . GLY A 1 73 ? 4.604 -6.308 1.323 1.00 87.81 73 GLY A CA 1
ATOM 576 C C . GLY A 1 73 ? 5.789 -5.353 1.511 1.00 87.81 73 GLY A C 1
ATOM 577 O O . GLY A 1 73 ? 5.683 -4.136 1.320 1.00 87.81 73 GLY A O 1
ATOM 578 N N . ARG A 1 74 ? 6.918 -5.906 1.964 1.00 85.06 74 ARG A N 1
ATOM 579 C CA . ARG A 1 74 ? 8.163 -5.181 2.264 1.00 85.06 74 ARG A CA 1
ATOM 580 C C . ARG A 1 74 ? 9.363 -5.990 1.768 1.00 85.06 74 ARG A C 1
ATOM 582 O O . ARG A 1 74 ? 9.317 -7.211 1.763 1.00 85.06 74 ARG A O 1
ATOM 589 N N . GLY A 1 75 ? 10.445 -5.304 1.406 1.00 85.00 75 GLY A N 1
ATOM 590 C CA . GLY A 1 75 ? 11.698 -5.944 0.996 1.00 85.00 75 GLY A CA 1
ATOM 591 C C . GLY A 1 75 ? 11.673 -6.500 -0.431 1.00 85.00 75 GLY A C 1
ATOM 592 O O . GLY A 1 75 ? 10.949 -6.000 -1.289 1.00 85.00 75 GLY A O 1
ATOM 593 N N . LYS A 1 76 ? 12.497 -7.524 -0.685 1.00 82.75 76 LYS A N 1
ATOM 594 C CA . LYS A 1 76 ? 12.688 -8.129 -2.019 1.00 82.75 76 LYS A CA 1
ATOM 595 C C . LYS A 1 76 ? 11.462 -8.897 -2.519 1.00 82.75 76 LYS A C 1
ATOM 597 O O . LYS A 1 76 ? 11.254 -8.999 -3.722 1.00 82.75 76 LYS A O 1
ATOM 602 N N . GLU A 1 77 ? 10.640 -9.385 -1.596 1.00 85.25 77 GLU A N 1
ATOM 603 C CA . GLU A 1 77 ? 9.385 -10.089 -1.882 1.00 85.25 77 GLU A CA 1
ATOM 604 C C . GLU A 1 77 ? 8.208 -9.134 -2.097 1.00 85.25 77 GLU A C 1
ATOM 606 O O . GLU A 1 77 ? 7.071 -9.566 -2.271 1.00 85.25 77 GLU A O 1
ATOM 611 N N . ALA A 1 78 ? 8.447 -7.820 -2.064 1.00 92.06 78 ALA A N 1
ATOM 612 C CA . ALA A 1 78 ? 7.387 -6.867 -2.315 1.00 92.06 78 ALA A CA 1
ATOM 613 C C . ALA A 1 78 ? 6.884 -6.997 -3.761 1.00 92.06 78 ALA A C 1
ATOM 615 O O . ALA A 1 78 ? 7.658 -7.157 -4.710 1.00 92.06 78 ALA A O 1
ATOM 616 N N . VAL A 1 79 ? 5.566 -6.916 -3.922 1.00 94.88 79 VAL A N 1
ATOM 617 C CA . VAL A 1 79 ? 4.892 -7.135 -5.202 1.00 94.88 79 VAL A CA 1
ATOM 618 C C . VAL A 1 79 ? 4.135 -5.882 -5.606 1.00 94.88 79 VAL A C 1
ATOM 620 O O . VAL A 1 79 ? 3.324 -5.344 -4.848 1.00 94.88 79 VAL A O 1
ATOM 623 N N . TYR A 1 80 ? 4.366 -5.426 -6.829 1.00 95.19 80 TYR A N 1
ATOM 624 C CA . TYR A 1 80 ? 3.606 -4.358 -7.449 1.00 95.19 80 TYR A CA 1
ATOM 625 C C . TYR A 1 80 ? 2.427 -4.950 -8.201 1.00 95.19 80 TYR A C 1
ATOM 627 O O . TYR A 1 80 ? 2.600 -5.741 -9.122 1.00 95.19 80 TYR A O 1
ATOM 635 N N . ARG A 1 81 ? 1.218 -4.512 -7.862 1.00 95.31 81 ARG A N 1
ATOM 636 C CA . ARG A 1 81 ? -0.009 -4.868 -8.578 1.00 95.31 81 ARG A CA 1
ATOM 637 C C . ARG A 1 81 ? -0.617 -3.632 -9.219 1.00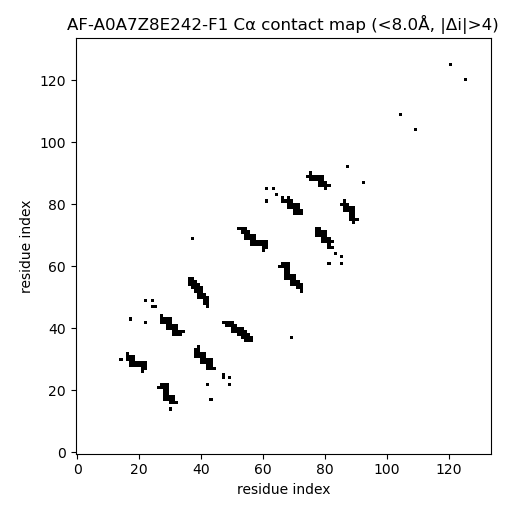 95.31 81 ARG A C 1
ATOM 639 O O . ARG A 1 81 ? -0.734 -2.576 -8.589 1.00 95.31 81 ARG A O 1
ATOM 646 N N . CYS A 1 82 ? -0.992 -3.755 -10.483 1.00 95.25 82 CYS A N 1
ATOM 647 C CA . CYS A 1 82 ? -1.753 -2.748 -11.203 1.00 95.25 82 CYS A CA 1
ATOM 648 C C . CYS A 1 82 ? -3.254 -3.054 -11.155 1.00 95.25 82 CYS A C 1
ATOM 650 O O . CYS A 1 82 ? -3.673 -4.198 -11.023 1.00 95.25 82 CYS A O 1
ATOM 652 N N . VAL A 1 83 ? -4.065 -2.019 -11.361 1.00 92.44 83 VAL A N 1
ATOM 653 C CA . VAL A 1 83 ? -5.517 -2.127 -11.553 1.00 92.44 83 VAL A CA 1
ATOM 654 C C . VAL A 1 83 ? -5.922 -2.955 -12.778 1.00 92.44 83 VAL A C 1
ATOM 656 O O . VAL A 1 83 ? -7.037 -3.447 -12.815 1.00 92.44 83 VAL A O 1
ATOM 659 N N . CYS A 1 84 ? -5.040 -3.134 -13.767 1.00 93.25 84 CYS A N 1
ATOM 660 C CA . CYS A 1 84 ? -5.305 -3.966 -14.947 1.00 93.25 84 CYS A CA 1
ATOM 661 C C . CYS A 1 84 ? -4.933 -5.451 -14.754 1.00 93.25 84 CYS A C 1
ATOM 663 O O . CYS A 1 84 ? -4.805 -6.170 -15.736 1.00 93.25 84 CYS A O 1
ATOM 665 N N . GLY A 1 85 ? -4.638 -5.888 -13.525 1.00 93.12 85 GLY A N 1
ATOM 666 C CA . GLY A 1 85 ? -4.240 -7.269 -13.215 1.00 93.12 85 GLY A CA 1
ATOM 667 C C . GLY A 1 85 ? -2.747 -7.578 -13.385 1.00 93.12 85 GLY A C 1
ATOM 668 O O . GLY A 1 85 ? -2.262 -8.564 -12.835 1.00 93.12 85 GLY A O 1
ATOM 669 N N . HIS A 1 86 ? -1.977 -6.721 -14.067 1.00 94.44 86 HIS A N 1
ATOM 670 C CA . HIS A 1 86 ? -0.531 -6.920 -14.191 1.00 94.44 86 HIS A CA 1
ATOM 671 C C . HIS A 1 86 ? 0.158 -6.846 -12.826 1.00 94.44 86 HIS A C 1
ATOM 673 O O . HIS A 1 86 ? -0.071 -5.908 -12.052 1.00 94.44 86 HIS A O 1
ATOM 679 N N . THR A 1 87 ? 1.030 -7.815 -12.576 1.00 94.44 87 THR A N 1
ATOM 680 C CA . THR A 1 87 ? 1.735 -7.983 -11.314 1.00 94.44 87 THR A CA 1
ATOM 681 C C . THR A 1 87 ? 3.216 -8.216 -11.603 1.00 94.44 87 THR A C 1
ATOM 683 O O . THR A 1 87 ? 3.539 -8.995 -12.493 1.00 94.44 87 THR A O 1
ATOM 686 N N . GLU A 1 88 ? 4.103 -7.536 -10.883 1.00 93.38 88 GLU A N 1
ATOM 687 C CA . GLU A 1 88 ? 5.556 -7.721 -10.994 1.00 93.38 88 GLU A CA 1
ATOM 688 C C . GLU A 1 88 ? 6.199 -7.666 -9.602 1.00 93.38 88 GLU A C 1
ATOM 690 O O . GLU A 1 88 ? 5.750 -6.919 -8.726 1.00 93.38 88 GLU A O 1
ATOM 695 N N . THR A 1 89 ? 7.233 -8.469 -9.369 1.00 94.31 89 THR A N 1
ATOM 696 C CA . THR A 1 89 ? 8.003 -8.440 -8.117 1.00 94.31 89 THR A CA 1
ATOM 697 C C . THR A 1 89 ? 8.957 -7.245 -8.087 1.00 94.31 89 THR A C 1
ATOM 699 O O . THR A 1 89 ? 9.287 -6.670 -9.128 1.00 94.31 89 THR A O 1
ATOM 702 N N . GLN A 1 90 ? 9.443 -6.871 -6.900 1.00 92.69 90 GLN A N 1
ATOM 703 C CA . GLN A 1 90 ? 10.461 -5.824 -6.747 1.00 92.69 90 GLN A CA 1
ATOM 704 C C . GLN A 1 90 ? 11.682 -6.095 -7.639 1.00 92.69 90 GLN A C 1
ATOM 706 O O . GLN A 1 90 ? 12.137 -5.199 -8.342 1.00 92.69 90 GLN A O 1
ATOM 711 N N . ALA A 1 91 ? 12.156 -7.344 -7.682 1.00 91.19 91 ALA A N 1
ATOM 712 C CA . ALA A 1 91 ? 13.295 -7.734 -8.511 1.00 91.19 91 ALA A CA 1
ATOM 713 C C . ALA A 1 91 ? 13.036 -7.521 -10.015 1.00 91.19 91 ALA A C 1
ATOM 715 O O . ALA A 1 91 ? 13.890 -6.977 -10.718 1.00 91.19 91 ALA A O 1
ATOM 716 N N . GLN A 1 92 ? 11.850 -7.898 -10.504 1.00 91.69 92 GLN A N 1
ATOM 717 C CA . GLN A 1 92 ? 11.451 -7.681 -11.901 1.00 91.69 92 GLN A CA 1
ATOM 718 C C . GLN A 1 92 ? 11.340 -6.188 -12.226 1.00 91.69 92 GLN A C 1
ATOM 720 O O . GLN A 1 92 ? 11.799 -5.743 -13.281 1.00 91.69 92 GLN A O 1
ATOM 725 N N . MET A 1 93 ? 10.784 -5.397 -11.304 1.00 90.88 93 MET A N 1
ATOM 726 C CA . MET A 1 93 ? 10.705 -3.947 -11.463 1.00 90.88 93 MET A CA 1
ATOM 727 C C . MET A 1 93 ? 12.098 -3.313 -11.535 1.00 90.88 93 MET A C 1
ATOM 729 O O . MET A 1 93 ? 12.338 -2.474 -12.406 1.00 90.88 93 MET A O 1
ATOM 733 N N . ASP A 1 94 ? 13.022 -3.724 -10.667 1.00 90.38 94 ASP A N 1
ATOM 734 C CA . ASP A 1 94 ? 14.389 -3.200 -10.642 1.00 90.38 94 ASP A CA 1
ATOM 735 C C . ASP A 1 94 ? 15.138 -3.539 -11.938 1.00 90.38 94 ASP A C 1
ATOM 737 O O . ASP A 1 94 ? 15.786 -2.670 -12.522 1.00 90.38 94 ASP A O 1
ATOM 741 N N . GLN A 1 95 ? 15.006 -4.770 -12.443 1.00 90.56 95 GLN A N 1
ATOM 742 C CA . GLN A 1 95 ? 15.559 -5.167 -13.745 1.00 90.56 95 GLN A CA 1
ATOM 743 C C . GLN A 1 95 ? 14.963 -4.342 -14.892 1.00 90.56 95 GLN A C 1
ATOM 745 O O . GLN A 1 95 ? 15.695 -3.816 -15.731 1.00 90.56 95 GLN A O 1
ATOM 750 N N . ARG A 1 96 ? 13.641 -4.153 -14.902 1.00 87.69 96 ARG A N 1
ATOM 751 C CA . ARG A 1 96 ? 12.950 -3.336 -15.910 1.00 87.69 96 ARG A CA 1
ATOM 752 C C . ARG A 1 96 ? 13.421 -1.883 -15.891 1.00 87.69 96 ARG A C 1
ATOM 754 O O . ARG A 1 96 ? 13.613 -1.284 -16.949 1.00 87.69 96 ARG A O 1
ATOM 761 N N . LEU A 1 97 ? 13.614 -1.311 -14.704 1.00 86.00 97 LEU A N 1
ATOM 762 C CA . LEU A 1 97 ? 14.126 0.049 -14.534 1.00 86.00 97 LEU A CA 1
ATOM 763 C C . LEU A 1 97 ? 15.580 0.171 -15.001 1.00 86.00 97 LEU A C 1
ATOM 765 O O . LEU A 1 97 ? 15.898 1.142 -15.687 1.00 86.00 97 LEU A O 1
ATOM 769 N N . LYS A 1 98 ? 16.430 -0.820 -14.702 1.00 87.00 98 LYS A N 1
ATOM 770 C CA . LYS A 1 98 ? 17.809 -0.885 -15.213 1.00 87.00 98 LYS A CA 1
ATOM 771 C C . LYS A 1 98 ? 17.830 -0.918 -16.743 1.00 87.00 98 LYS A C 1
ATOM 773 O O . LYS A 1 98 ? 18.450 -0.057 -17.357 1.00 87.00 98 LYS A O 1
ATOM 778 N N . ASN A 1 99 ? 17.061 -1.816 -17.358 1.00 84.19 99 ASN A N 1
ATOM 779 C CA . ASN A 1 99 ? 17.021 -1.967 -18.818 1.00 84.19 99 ASN A CA 1
ATOM 780 C C . ASN A 1 99 ? 16.472 -0.719 -19.527 1.00 84.19 99 ASN A C 1
ATOM 782 O O . ASN A 1 99 ? 16.911 -0.377 -20.622 1.00 84.19 99 ASN A O 1
ATOM 786 N N . LYS A 1 100 ? 15.538 0.005 -18.897 1.00 76.62 100 LYS A N 1
ATOM 787 C CA . LYS A 1 100 ? 14.973 1.242 -19.454 1.00 76.62 100 LYS A CA 1
ATOM 788 C C . LYS A 1 100 ? 15.987 2.393 -19.525 1.00 76.62 100 LYS A C 1
ATOM 790 O O . LYS A 1 100 ? 15.836 3.270 -20.377 1.00 76.62 100 LYS A O 1
ATOM 795 N N . ASN A 1 101 ? 16.986 2.409 -18.646 1.00 66.12 101 ASN A N 1
ATOM 796 C CA . ASN A 1 101 ? 17.972 3.489 -18.581 1.00 66.12 101 ASN A CA 1
ATOM 797 C C . ASN A 1 101 ? 19.094 3.347 -19.622 1.00 66.12 101 ASN A C 1
ATOM 799 O O . ASN A 1 101 ? 19.736 4.340 -19.940 1.00 66.12 101 ASN A O 1
ATOM 803 N N . ASN A 1 102 ? 19.287 2.162 -20.208 1.00 62.53 102 ASN A N 1
ATOM 804 C CA . ASN A 1 102 ? 20.409 1.899 -21.116 1.00 62.53 102 ASN A CA 1
ATOM 805 C C . ASN A 1 102 ? 20.277 2.556 -22.503 1.00 62.53 102 ASN A C 1
ATOM 807 O O . ASN A 1 102 ? 21.266 2.668 -23.214 1.00 62.53 102 ASN A O 1
ATOM 811 N N . GLY A 1 103 ? 19.078 2.996 -22.904 1.00 61.62 103 GLY A N 1
ATOM 812 C CA . GLY A 1 103 ? 18.836 3.557 -24.244 1.00 61.62 103 GLY A CA 1
ATOM 813 C C . GLY A 1 103 ? 18.782 5.085 -24.324 1.00 61.62 103 GLY A C 1
ATOM 814 O O . GLY A 1 103 ? 18.588 5.624 -25.410 1.00 61.62 103 GLY A O 1
ATOM 815 N N . LYS A 1 104 ? 18.879 5.807 -23.200 1.00 66.75 104 LYS A N 1
ATOM 816 C CA . LYS A 1 104 ? 18.753 7.273 -23.179 1.00 66.75 104 LYS A CA 1
ATOM 817 C C . LYS A 1 104 ? 20.006 7.900 -22.588 1.00 66.75 104 LYS A C 1
ATOM 819 O O . 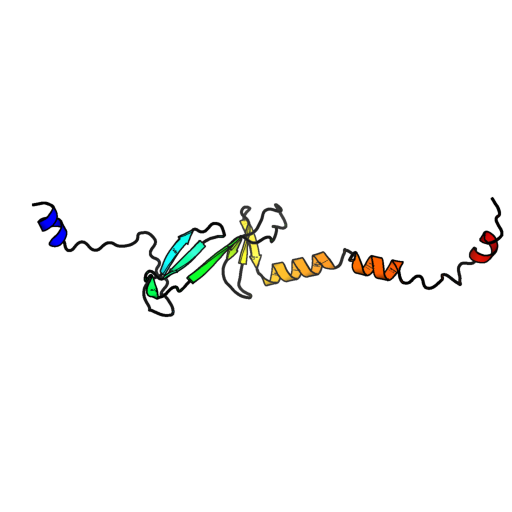LYS A 1 104 ? 20.195 7.859 -21.378 1.00 66.75 104 LYS A O 1
ATOM 824 N N . VAL A 1 105 ? 20.815 8.519 -23.449 1.00 69.06 105 VAL A N 1
ATOM 825 C CA . VAL A 1 105 ? 21.939 9.373 -23.043 1.00 69.06 105 VAL A CA 1
ATOM 826 C C . VAL A 1 105 ? 21.402 10.444 -22.091 1.00 69.06 105 VAL A C 1
ATOM 828 O O . VAL A 1 105 ? 20.450 11.161 -22.423 1.00 69.06 105 VAL A O 1
ATOM 831 N N . SER A 1 106 ? 21.958 10.532 -20.881 1.00 76.69 106 SER A N 1
ATOM 832 C CA . SER A 1 106 ? 21.545 11.559 -19.924 1.00 76.69 106 SER A CA 1
ATOM 833 C C . SER A 1 106 ? 21.875 12.941 -20.485 1.00 76.69 106 SER A C 1
ATOM 835 O O . SER A 1 106 ? 22.891 13.117 -21.153 1.00 76.69 106 SER A O 1
ATOM 837 N N . LYS A 1 107 ? 21.089 13.973 -20.147 1.00 75.19 107 LYS A N 1
ATOM 838 C CA . LYS A 1 107 ? 21.469 15.371 -20.443 1.00 75.19 107 LYS A CA 1
ATOM 839 C C . LYS A 1 107 ? 22.872 15.705 -19.921 1.00 75.19 107 LYS A C 1
ATOM 841 O O . LYS A 1 107 ? 23.566 16.521 -20.516 1.00 75.19 107 LYS A O 1
ATOM 846 N N . LYS A 1 108 ? 23.289 15.068 -18.821 1.00 79.44 108 LYS A N 1
ATOM 847 C CA . LYS A 1 108 ? 24.634 15.216 -18.255 1.00 79.44 108 LYS A CA 1
ATOM 848 C C . LYS A 1 108 ? 25.707 14.603 -19.159 1.00 79.44 108 LYS A C 1
ATOM 850 O O . LYS A 1 108 ? 26.745 15.224 -19.350 1.00 79.44 108 LYS A O 1
ATOM 855 N N . ASP A 1 109 ? 25.429 13.441 -19.741 1.00 77.81 109 ASP A N 1
ATOM 856 C CA . ASP A 1 109 ? 26.340 12.770 -20.669 1.00 77.81 109 ASP A CA 1
ATOM 857 C C . ASP A 1 109 ? 26.425 13.554 -21.981 1.00 77.81 109 ASP A C 1
ATOM 859 O O . ASP A 1 109 ? 27.520 13.843 -22.444 1.00 77.81 109 ASP A O 1
ATOM 863 N N . MET A 1 110 ? 25.293 14.024 -22.516 1.00 75.69 110 MET A N 1
ATOM 864 C CA . MET A 1 110 ? 25.257 14.901 -23.694 1.00 75.69 110 MET A CA 1
ATOM 865 C C . MET A 1 110 ? 26.046 16.197 -23.465 1.00 75.69 110 MET A C 1
ATOM 867 O O . MET A 1 110 ? 26.825 16.593 -24.322 1.00 75.69 110 MET A O 1
ATOM 871 N N . LYS A 1 111 ? 25.911 16.828 -22.289 1.00 82.31 111 LYS A N 1
ATOM 872 C CA . LYS A 1 111 ? 26.712 18.006 -21.922 1.00 82.31 111 LYS A CA 1
ATOM 873 C C . LYS A 1 111 ? 28.204 17.680 -21.822 1.00 82.31 111 LYS A C 1
ATOM 875 O O . LYS A 1 111 ? 29.013 18.514 -22.194 1.00 82.31 111 LYS A O 1
ATOM 880 N N . LYS A 1 112 ? 28.578 16.489 -21.345 1.00 82.69 112 LYS A N 1
ATOM 881 C CA . LYS A 1 112 ? 29.978 16.041 -21.328 1.00 82.69 112 LYS A CA 1
ATOM 882 C C . LYS A 1 112 ? 30.525 15.880 -22.751 1.00 82.69 112 LYS A C 1
ATOM 884 O O . LYS A 1 112 ? 31.604 16.383 -23.017 1.00 82.69 112 LYS A O 1
ATOM 889 N N . TYR A 1 113 ? 29.768 15.269 -23.663 1.00 74.75 113 TYR A N 1
ATOM 890 C CA . TYR A 1 113 ? 30.157 15.164 -25.076 1.00 74.75 113 TYR A CA 1
ATOM 891 C C . TYR A 1 113 ? 30.221 16.528 -25.785 1.00 74.75 113 TYR A C 1
ATOM 893 O O . TYR A 1 113 ? 31.109 16.732 -26.595 1.00 74.75 113 TYR A O 1
ATOM 901 N N . MET A 1 114 ? 29.320 17.466 -25.470 1.00 77.38 114 MET A N 1
ATOM 902 C CA . MET A 1 114 ? 29.341 18.828 -26.032 1.00 77.38 114 MET A CA 1
ATOM 9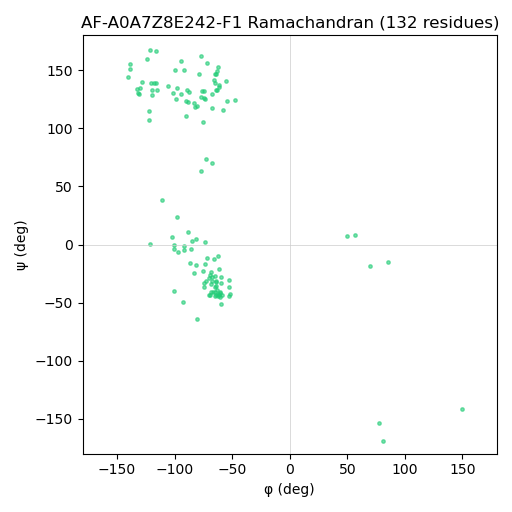03 C C . MET A 1 114 ? 30.454 19.702 -25.436 1.00 77.38 114 MET A C 1
ATOM 905 O O . MET A 1 114 ? 30.983 20.562 -26.119 1.00 77.38 114 MET A O 1
ATOM 909 N N . ASN A 1 115 ? 30.805 19.516 -24.160 1.00 77.31 115 ASN A N 1
ATOM 910 C CA . ASN A 1 115 ? 31.870 20.285 -23.512 1.00 77.31 115 ASN A CA 1
ATOM 911 C C . ASN A 1 115 ? 33.264 19.713 -23.792 1.00 77.31 115 ASN A C 1
ATOM 913 O O . ASN A 1 115 ? 34.238 20.456 -23.732 1.00 77.31 115 ASN A O 1
ATOM 917 N N . ASN A 1 116 ? 33.358 18.421 -24.107 1.00 66.50 116 ASN A N 1
ATOM 918 C CA . ASN A 1 116 ? 34.551 17.812 -24.677 1.00 66.50 116 ASN A CA 1
ATOM 919 C C . ASN A 1 116 ? 34.624 18.169 -26.170 1.00 66.50 116 ASN A C 1
ATOM 921 O O . ASN A 1 116 ? 34.545 17.304 -27.039 1.00 66.50 116 ASN A O 1
ATOM 925 N N . HIS A 1 117 ? 34.750 19.460 -26.469 1.00 58.75 117 HIS A N 1
ATOM 926 C CA . HIS A 1 117 ? 35.347 19.898 -27.721 1.00 58.75 117 HIS A CA 1
ATOM 927 C C . HIS A 1 117 ? 36.854 19.643 -27.611 1.00 58.75 117 HIS A C 1
ATOM 929 O O . HIS A 1 117 ? 37.633 20.575 -27.434 1.00 58.75 117 HIS A O 1
ATOM 935 N N . ASP A 1 118 ? 37.261 18.373 -27.692 1.00 59.00 118 ASP A N 1
ATOM 936 C CA . ASP A 1 118 ? 38.567 18.096 -28.278 1.00 59.00 118 ASP A CA 1
ATOM 937 C C . ASP A 1 118 ? 38.467 18.702 -29.675 1.00 59.00 118 ASP A C 1
ATOM 939 O O . ASP A 1 118 ? 37.560 18.355 -30.443 1.00 59.00 118 ASP A O 1
ATOM 943 N N . GLU A 1 119 ? 39.276 19.722 -29.949 1.00 57.84 119 GLU A N 1
ATOM 944 C CA . GLU A 1 119 ? 39.309 20.323 -31.268 1.00 57.84 119 GLU A CA 1
ATOM 945 C C . GLU A 1 119 ? 39.408 19.187 -32.284 1.00 57.84 119 GLU A C 1
ATOM 947 O O . GLU A 1 119 ? 40.280 18.323 -32.195 1.00 57.84 119 GLU A O 1
ATOM 952 N N . LEU A 1 120 ? 38.466 19.137 -33.228 1.00 58.00 120 LEU A N 1
ATOM 953 C CA . LEU A 1 120 ? 38.568 18.273 -34.397 1.00 58.00 120 LEU A CA 1
ATOM 954 C C . LEU A 1 120 ? 39.728 18.812 -35.248 1.00 58.00 120 LEU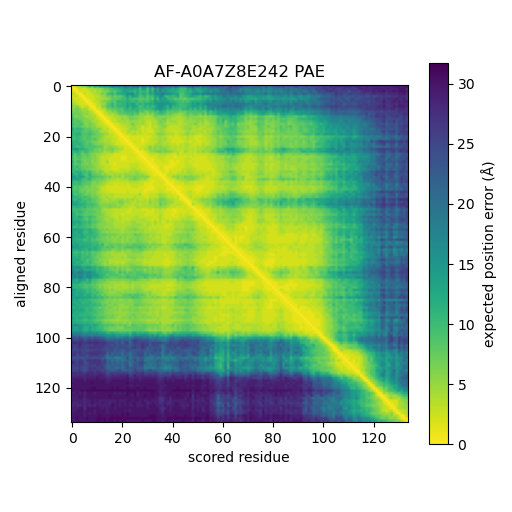 A C 1
ATOM 956 O O . LEU A 1 120 ? 39.517 19.429 -36.291 1.00 58.00 120 LEU A O 1
ATOM 960 N N . ASP A 1 121 ? 40.955 18.647 -34.763 1.00 55.31 121 ASP A N 1
ATOM 961 C CA . ASP A 1 121 ? 42.193 19.103 -35.391 1.00 55.31 121 ASP A CA 1
ATOM 962 C C . ASP A 1 121 ? 42.541 18.282 -36.630 1.00 55.31 121 ASP A C 1
ATOM 964 O O . ASP A 1 121 ? 43.345 18.708 -37.446 1.00 55.31 121 ASP A O 1
ATOM 968 N N . ASN A 1 122 ? 41.849 17.160 -36.839 1.00 58.38 122 ASN A N 1
ATOM 969 C CA . ASN A 1 122 ? 41.953 16.324 -38.032 1.00 58.38 122 ASN A CA 1
ATOM 970 C C . ASN A 1 122 ? 40.685 16.364 -38.899 1.00 58.38 122 ASN A C 1
ATOM 972 O O . ASN A 1 122 ? 40.271 15.341 -39.442 1.00 58.38 122 ASN A O 1
ATOM 976 N N . ASN A 1 123 ? 40.028 17.521 -39.032 1.00 67.75 123 ASN A N 1
ATOM 977 C CA . ASN A 1 123 ? 39.027 17.684 -40.085 1.00 67.75 123 ASN A CA 1
ATOM 978 C C . ASN A 1 123 ? 39.716 18.235 -41.354 1.00 67.75 123 ASN A C 1
ATOM 980 O O . ASN A 1 123 ? 40.118 19.400 -41.342 1.00 67.75 123 ASN A O 1
ATOM 984 N N . PRO A 1 124 ? 39.849 17.458 -42.451 1.00 66.00 124 PRO A N 1
ATOM 985 C CA . PRO A 1 124 ? 40.593 17.850 -43.661 1.00 66.00 124 PRO A CA 1
ATOM 986 C C . PRO A 1 124 ? 40.022 19.081 -44.384 1.00 66.00 124 PRO A C 1
ATOM 988 O O . PRO A 1 124 ? 40.660 19.638 -45.271 1.00 66.00 124 PRO A O 1
ATOM 991 N N . PHE A 1 125 ? 38.830 19.534 -43.993 1.00 68.94 125 PHE A N 1
ATOM 992 C CA . PHE A 1 125 ? 38.194 20.739 -44.519 1.00 68.94 125 PHE A CA 1
ATOM 993 C C . PHE A 1 125 ? 38.402 21.985 -43.633 1.00 68.94 125 PHE A C 1
ATOM 995 O O . PHE A 1 125 ? 38.027 23.080 -44.050 1.00 68.94 125 PHE A O 1
ATOM 1002 N N . LYS A 1 126 ? 39.003 21.860 -42.433 1.00 69.81 126 LYS A N 1
ATOM 1003 C CA . LYS A 1 126 ? 39.211 22.979 -41.479 1.00 69.81 126 LYS A CA 1
ATOM 1004 C C . LYS A 1 126 ? 40.085 24.080 -42.091 1.00 69.81 126 LYS A C 1
ATOM 1006 O O . LYS A 1 126 ? 39.755 25.257 -41.963 1.00 69.81 126 LYS A O 1
ATOM 1011 N N . ASP A 1 127 ? 41.134 23.700 -42.818 1.00 68.88 127 ASP A N 1
ATOM 1012 C CA . ASP A 1 127 ? 42.032 24.654 -43.482 1.00 68.88 127 ASP A CA 1
ATOM 1013 C C . ASP A 1 127 ? 41.409 25.283 -44.734 1.00 68.88 127 ASP A C 1
ATOM 1015 O O . ASP A 1 127 ? 41.568 26.480 -44.966 1.00 68.88 127 ASP A O 1
ATOM 1019 N N . ALA A 1 128 ? 40.626 24.517 -45.502 1.00 69.81 128 ALA A N 1
ATOM 1020 C CA . ALA A 1 128 ? 39.940 25.017 -46.695 1.00 69.81 128 ALA A CA 1
ATOM 1021 C C . ALA A 1 128 ? 38.824 26.026 -46.360 1.00 69.81 128 ALA A C 1
ATOM 1023 O O . ALA A 1 128 ? 38.596 26.978 -47.105 1.00 69.81 128 ALA A O 1
ATOM 1024 N N . LEU A 1 129 ? 38.141 25.842 -45.227 1.00 70.62 129 LEU A N 1
ATOM 1025 C CA . LEU A 1 129 ? 37.014 26.683 -44.814 1.00 70.62 129 LEU A CA 1
ATOM 1026 C C . LEU A 1 129 ? 37.435 27.941 -44.033 1.00 70.62 129 LEU A C 1
ATOM 1028 O O . LEU A 1 129 ? 36.642 28.872 -43.919 1.00 70.62 129 LEU A O 1
ATOM 1032 N N . LYS A 1 130 ? 38.675 28.009 -43.523 1.00 73.06 130 LYS A N 1
ATOM 1033 C CA . LYS A 1 130 ? 39.189 29.156 -42.745 1.00 73.06 130 LYS A CA 1
ATOM 1034 C C . LYS A 1 130 ? 39.303 30.456 -43.549 1.00 73.06 130 LYS A C 1
ATOM 1036 O O . LYS A 1 130 ? 39.232 31.533 -42.966 1.00 73.06 130 LYS A O 1
ATOM 1041 N N . ASN A 1 131 ? 39.480 30.358 -44.866 1.00 69.25 131 ASN A N 1
ATOM 1042 C CA . ASN A 1 131 ? 39.740 31.506 -45.742 1.00 69.25 131 ASN A CA 1
ATOM 1043 C C . ASN A 1 131 ? 38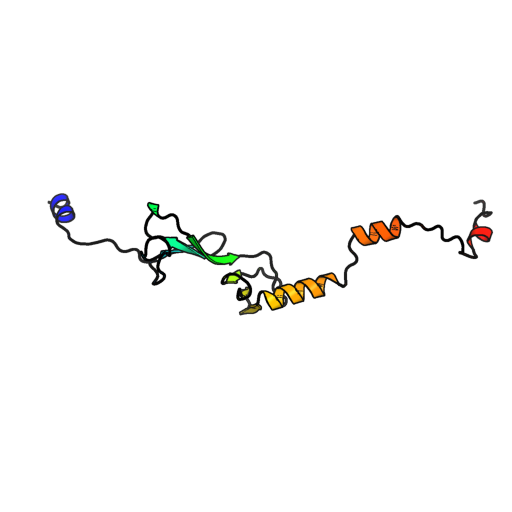.513 31.963 -46.546 1.00 69.25 131 ASN A C 1
ATOM 1045 O O . ASN A 1 131 ? 38.633 32.845 -47.398 1.00 69.25 131 ASN A O 1
ATOM 1049 N N . LEU A 1 132 ? 37.333 31.394 -46.288 1.00 72.81 132 LEU A N 1
ATOM 1050 C CA . LEU A 1 132 ? 36.093 31.867 -46.895 1.00 72.81 132 LEU A CA 1
ATOM 1051 C C . LEU A 1 132 ? 35.657 33.166 -46.207 1.00 72.81 132 LEU A C 1
ATOM 1053 O O . LEU A 1 132 ? 35.179 33.156 -45.074 1.00 72.81 132 LEU A O 1
ATOM 1057 N N . LYS A 1 133 ? 35.834 34.293 -46.901 1.00 60.53 133 LYS A N 1
ATOM 1058 C CA . LYS A 1 133 ? 35.173 35.557 -46.561 1.00 60.53 133 LYS A CA 1
ATOM 1059 C C . LYS A 1 133 ? 33.825 35.596 -47.276 1.00 60.53 133 LYS A C 1
ATOM 1061 O O . LYS A 1 133 ? 33.792 35.467 -48.498 1.00 60.53 133 LYS A O 1
ATOM 1066 N N . PHE A 1 134 ? 32.755 35.743 -46.504 1.00 56.78 134 PHE A N 1
ATOM 1067 C CA . PHE A 1 134 ? 31.449 36.156 -47.013 1.00 56.78 134 PHE A CA 1
ATOM 1068 C C . PHE A 1 134 ? 31.430 37.669 -47.225 1.00 56.78 134 PHE A C 1
ATOM 1070 O O . PHE A 1 134 ? 32.104 38.371 -46.432 1.00 56.78 134 PHE A O 1
#

Foldseek 3Di:
DVVVVVVPDPDDDDDPQWDPDADPPPRATWGWDADPFGIKTAGPDPVVRDIGDAKGWDCDADPPPRDTWIWGDDDQQIKTADPVGDIDTPVRSVVVVVVVPPPDQDPVNVVVVVVPCPPPPVPPCPVVPPPDDD

Organism: Staphylococcus capitis (NCBI:txid29388)

Mean predicted aligned error: 12.13 Å

pLDDT: mean 84.62, std 10.71, range [55.31, 95.31]

Secondary structure (DSSP, 8-state):
-HHHHHHH--PPP--TTEEEEEPTTT-PEEEEEEETTEEEEEESSTTT--EEEEEEEEEEE-TTT-PEEEEESSGGG-EEE-TTS-EEEHHHHHHHHHHHHTTS--HHHHHHHHH-----TT-TTHHHHTT---

Nearest PDB structures (foldseek):
  4rul-assembly1_A  TM=4.844E-01  e=3.762E-02  Escherichia coli DH1
  8yqu-assembly1_G  TM=4.015E-01  e=4.468E-02  African swine fever virus
  6pcm-assembly1_A  TM=2.962E-01  e=1.327E-01  Mycolicibacterium smegmatis MC2 155
  3lgo-assembly1_A  TM=4.017E-01  e=6.164E+00  Saccharomyces cerevisiae

Solvent-accessible surface area (backbone atoms only — not comparable to full-atom values): 8170 Å² total; per-residue (Å²): 109,70,71,59,54,61,72,70,51,85,81,74,91,76,71,91,46,61,42,94,49,60,31,96,85,77,63,48,47,16,27,62,44,82,51,100,55,34,34,31,35,33,38,68,49,80,88,68,72,47,72,46,73,48,34,37,65,44,88,53,57,37,90,85,81,60,46,60,20,32,38,31,67,67,74,73,79,14,33,35,40,32,93,86,70,53,67,44,41,41,61,56,50,51,52,52,53,55,63,63,55,76,81,57,83,46,73,67,53,53,48,49,60,66,69,56,64,68,74,75,83,84,45,90,56,57,74,72,58,69,75,68,78,129

Sequence (134 aa):
EIVGEIKHSDQKYKHDNLTSTECPNCGKFMIKVKTKNGQMLVCQDPSCHTKKNIQRKTNARCPNCKKKMTLFGRGKEAVYRCVCGHTETQAQMDQRLKNKNNGKVSKKDMKKYMNNHDELDNNPFKDALKNLKF